Protein AF-A0AAE2YI81-F1 (afdb_monomer)

Mean predicted aligned error: 3.94 Å

pLDDT: mean 90.76, std 8.04, range [47.84, 98.06]

Foldseek 3Di:
DWCFDDVNLVVLLVVLLCCCPPVVDAAEGEQFFQAQQALDPRRLLRNLLSLLSCLLSPHPYYDHDHCHQVLSVVSNVQSSVLSNPDHSVLSVVSSVVSCVVHVVVRDHDHHDVVSRPVQADPVVSHGDPVSVVSSVVSVVVVVVSPRDGDDD

Structure (mmCIF, N/CA/C/O backbone):
data_AF-A0AAE2YI81-F1
#
_entry.id   AF-A0AAE2YI81-F1
#
loop_
_atom_site.group_PDB
_atom_site.id
_atom_site.type_symbol
_atom_site.label_atom_id
_atom_site.label_alt_id
_atom_site.label_comp_id
_atom_site.label_asym_id
_atom_site.label_entity_id
_atom_site.label_seq_id
_atom_site.pdbx_PDB_ins_code
_atom_site.Cartn_x
_atom_site.Cartn_y
_atom_site.Cartn_z
_atom_site.occupancy
_atom_site.B_iso_or_equiv
_atom_site.auth_seq_id
_atom_site.auth_comp_id
_atom_site.auth_asym_id
_atom_site.auth_atom_id
_atom_site.pdbx_PDB_model_num
ATOM 1 N N . GLY A 1 1 ? 13.774 11.108 5.400 1.00 66.81 1 GLY A N 1
ATOM 2 C CA . GLY A 1 1 ? 13.322 10.861 4.017 1.00 66.81 1 GLY A CA 1
ATOM 3 C C . GLY A 1 1 ? 12.065 10.020 4.054 1.00 66.81 1 GLY A C 1
ATOM 4 O O . GLY A 1 1 ? 11.760 9.487 5.115 1.00 66.81 1 GLY A O 1
ATOM 5 N N . ARG A 1 2 ? 11.335 9.928 2.940 1.00 78.00 2 ARG A N 1
ATOM 6 C CA . ARG A 1 2 ? 10.251 8.947 2.788 1.00 78.00 2 ARG A CA 1
ATOM 7 C C . ARG A 1 2 ? 10.851 7.613 2.335 1.00 78.00 2 ARG A C 1
ATOM 9 O O . ARG A 1 2 ? 11.873 7.613 1.656 1.00 78.00 2 ARG A O 1
ATOM 16 N N . TYR A 1 3 ? 10.231 6.508 2.735 1.00 84.25 3 TYR A N 1
ATOM 17 C CA . TYR A 1 3 ? 10.552 5.159 2.243 1.00 84.25 3 TYR A CA 1
ATOM 18 C C . TYR A 1 3 ? 9.591 4.719 1.128 1.00 84.25 3 TYR A C 1
ATOM 20 O O . TYR A 1 3 ? 9.561 3.555 0.743 1.00 84.25 3 TYR A O 1
ATOM 28 N N . GLU A 1 4 ? 8.797 5.663 0.630 1.00 87.38 4 GLU A N 1
ATOM 29 C CA . GLU A 1 4 ? 7.806 5.511 -0.423 1.00 87.38 4 GLU A CA 1
ATOM 30 C C . GLU A 1 4 ? 7.784 6.794 -1.269 1.00 87.38 4 GLU A C 1
ATOM 32 O O . GLU A 1 4 ? 8.278 7.844 -0.834 1.00 87.38 4 GLU A O 1
ATOM 37 N N . GLY A 1 5 ? 7.263 6.692 -2.489 1.00 90.38 5 GLY A N 1
ATOM 38 C CA . GLY A 1 5 ? 7.261 7.770 -3.473 1.00 90.38 5 GLY A CA 1
ATOM 39 C C . GLY A 1 5 ? 7.817 7.311 -4.817 1.00 90.38 5 GLY A C 1
ATOM 40 O O . GLY A 1 5 ? 8.416 6.244 -4.931 1.00 90.38 5 GLY A O 1
ATOM 41 N N . ARG A 1 6 ? 7.603 8.116 -5.862 1.00 93.81 6 ARG A N 1
ATOM 42 C CA . ARG A 1 6 ? 7.907 7.740 -7.257 1.00 93.81 6 ARG A CA 1
ATOM 43 C C . ARG A 1 6 ? 9.346 7.281 -7.478 1.00 93.81 6 ARG A C 1
ATOM 45 O O . ARG A 1 6 ? 9.573 6.310 -8.194 1.00 93.81 6 ARG A O 1
ATOM 52 N N . ASP A 1 7 ? 10.296 7.994 -6.888 1.00 93.00 7 ASP A N 1
ATOM 53 C CA . ASP A 1 7 ? 11.726 7.699 -6.945 1.00 93.00 7 ASP A CA 1
ATOM 54 C C . ASP A 1 7 ? 12.059 6.383 -6.233 1.00 93.00 7 ASP A C 1
ATOM 56 O O . ASP A 1 7 ? 12.750 5.532 -6.796 1.00 93.00 7 ASP A O 1
ATOM 60 N N . VAL A 1 8 ? 11.499 6.181 -5.039 1.00 92.75 8 VAL A N 1
ATOM 61 C CA . VAL A 1 8 ? 11.683 4.957 -4.253 1.00 92.75 8 VAL A CA 1
ATOM 62 C C . VAL A 1 8 ? 11.056 3.750 -4.948 1.00 92.75 8 VAL A C 1
ATOM 64 O O . VAL A 1 8 ? 11.684 2.698 -5.036 1.00 92.75 8 VAL A O 1
ATOM 67 N N . PHE A 1 9 ? 9.849 3.896 -5.494 1.00 94.94 9 PHE A N 1
ATOM 68 C CA . PHE A 1 9 ? 9.146 2.837 -6.218 1.00 94.94 9 PHE A CA 1
ATOM 69 C C . PHE A 1 9 ? 9.931 2.379 -7.445 1.00 94.94 9 PHE A C 1
ATOM 71 O O . PHE A 1 9 ? 10.126 1.177 -7.636 1.00 94.94 9 PHE A O 1
ATOM 78 N N . TRP A 1 10 ? 10.455 3.318 -8.235 1.00 94.75 10 TRP A N 1
ATOM 79 C CA . TRP A 1 10 ? 11.304 2.993 -9.381 1.00 94.75 10 TRP A CA 1
ATOM 80 C C . TRP A 1 10 ? 12.597 2.287 -8.970 1.00 94.75 10 TRP A C 1
ATOM 82 O O . TRP A 1 10 ? 12.938 1.252 -9.548 1.00 94.75 10 TRP A O 1
ATOM 92 N N . ALA A 1 11 ? 13.301 2.823 -7.969 1.00 94.25 11 ALA A N 1
ATOM 93 C CA . ALA A 1 11 ? 14.551 2.245 -7.487 1.00 94.25 11 ALA A CA 1
ATOM 94 C C . ALA A 1 11 ? 14.344 0.823 -6.942 1.00 94.25 11 ALA A C 1
ATOM 96 O O . ALA A 1 11 ? 15.064 -0.093 -7.340 1.00 94.25 11 ALA A O 1
ATOM 97 N N . ASN A 1 12 ? 13.321 0.624 -6.108 1.00 93.44 12 ASN A N 1
ATOM 98 C CA . ASN A 1 12 ? 12.987 -0.677 -5.535 1.00 93.44 12 ASN A CA 1
ATOM 99 C C . ASN A 1 12 ? 12.603 -1.693 -6.616 1.00 93.44 12 ASN A C 1
ATOM 101 O O . ASN A 1 12 ? 13.075 -2.827 -6.577 1.00 93.44 12 ASN A O 1
ATOM 105 N N . SER A 1 13 ? 11.795 -1.295 -7.605 1.00 95.12 13 SER A N 1
ATOM 106 C CA . SER A 1 13 ? 11.388 -2.187 -8.702 1.00 95.12 13 SER A CA 1
ATOM 107 C C . SER A 1 13 ? 12.595 -2.634 -9.533 1.00 95.12 13 SER A C 1
ATOM 109 O O . SER A 1 13 ? 12.750 -3.816 -9.841 1.00 95.12 13 SER A O 1
ATOM 111 N N . ALA A 1 14 ? 13.498 -1.700 -9.859 1.00 94.88 14 ALA A N 1
ATOM 112 C CA . ALA A 1 14 ? 14.722 -2.010 -10.592 1.00 94.88 14 ALA A CA 1
ATOM 113 C C . ALA A 1 14 ? 15.650 -2.942 -9.795 1.00 94.88 14 ALA A C 1
ATOM 115 O O . ALA A 1 14 ? 16.220 -3.875 -10.364 1.00 94.88 14 ALA A O 1
ATOM 116 N N . GLN A 1 15 ? 15.780 -2.714 -8.484 1.00 93.31 15 GLN A N 1
ATOM 117 C CA . GLN A 1 15 ? 16.569 -3.562 -7.592 1.00 93.31 15 GLN A CA 1
ATOM 118 C C . GLN A 1 15 ? 15.997 -4.976 -7.483 1.00 93.31 15 GLN A C 1
ATOM 120 O O . GLN A 1 15 ? 16.756 -5.927 -7.648 1.00 93.31 15 GLN A O 1
ATOM 125 N N . ALA A 1 16 ? 14.685 -5.120 -7.277 1.00 93.94 16 ALA A N 1
ATOM 126 C CA . ALA A 1 16 ? 14.024 -6.421 -7.168 1.00 93.94 16 ALA A CA 1
ATOM 127 C C . ALA A 1 16 ? 14.233 -7.266 -8.434 1.00 93.94 16 ALA A C 1
ATOM 129 O O . ALA A 1 16 ? 14.743 -8.382 -8.359 1.00 93.94 16 ALA A O 1
ATOM 130 N N . LEU A 1 17 ? 13.974 -6.690 -9.613 1.00 92.94 17 LEU A N 1
ATOM 131 C CA . LEU A 1 17 ? 14.173 -7.378 -10.893 1.00 92.94 17 LEU A CA 1
ATOM 132 C C . LEU A 1 17 ? 15.646 -7.735 -11.148 1.00 92.94 17 LEU A C 1
ATOM 134 O O . LEU A 1 17 ? 15.952 -8.775 -11.735 1.00 92.94 17 LEU A O 1
ATOM 138 N N . ALA A 1 18 ? 16.583 -6.876 -10.738 1.00 93.69 18 ALA A N 1
ATOM 139 C CA . ALA A 1 18 ? 18.007 -7.166 -10.861 1.00 93.69 18 ALA A CA 1
ATOM 140 C C . ALA A 1 18 ? 18.446 -8.282 -9.900 1.00 93.69 18 ALA A C 1
ATOM 142 O O . ALA A 1 18 ? 19.221 -9.153 -10.305 1.00 93.69 18 ALA A O 1
ATOM 143 N N . ALA A 1 19 ? 17.955 -8.269 -8.659 1.00 92.69 19 ALA A N 1
ATOM 144 C CA . ALA A 1 19 ? 18.236 -9.288 -7.655 1.00 92.69 19 ALA A CA 1
ATOM 145 C C . ALA A 1 19 ? 17.715 -10.655 -8.108 1.00 92.69 19 ALA A C 1
ATOM 147 O O . ALA A 1 19 ? 18.490 -11.615 -8.129 1.00 92.69 19 ALA A O 1
ATOM 148 N N . GLU A 1 20 ? 16.467 -10.715 -8.577 1.00 91.38 20 GLU A N 1
ATOM 149 C CA . GLU A 1 20 ? 15.840 -11.923 -9.120 1.00 91.38 20 GLU A CA 1
ATOM 150 C C . GLU A 1 20 ? 16.678 -12.517 -10.268 1.00 91.38 20 GLU A C 1
ATOM 152 O O . GLU A 1 20 ? 17.053 -13.691 -10.245 1.00 91.38 20 GLU A O 1
ATOM 157 N N . ARG A 1 21 ? 17.046 -11.691 -11.259 1.00 91.62 21 ARG A N 1
ATOM 158 C CA . ARG A 1 21 ? 17.716 -12.158 -12.486 1.00 91.62 21 ARG A CA 1
ATOM 159 C C . ARG A 1 21 ? 19.177 -12.545 -12.289 1.00 91.62 21 ARG A C 1
ATOM 161 O O . ARG A 1 21 ? 19.648 -13.469 -12.952 1.00 91.62 21 ARG A O 1
ATOM 168 N N . ASN A 1 22 ? 19.901 -11.830 -11.427 1.00 95.50 22 ASN A N 1
ATOM 169 C CA . ASN A 1 22 ? 21.364 -11.923 -11.372 1.00 95.50 22 ASN A CA 1
ATOM 170 C C . ASN A 1 22 ? 21.893 -12.611 -10.113 1.00 95.50 22 ASN A C 1
ATOM 172 O O . ASN A 1 22 ? 22.940 -13.249 -10.175 1.00 95.50 22 ASN A O 1
ATOM 176 N N . ILE A 1 23 ? 21.201 -12.473 -8.980 1.00 93.06 23 ILE A N 1
ATOM 177 C CA . ILE A 1 23 ? 21.698 -12.937 -7.676 1.00 93.06 23 ILE A CA 1
ATOM 178 C C . ILE A 1 23 ? 20.836 -14.088 -7.136 1.00 93.06 23 ILE A C 1
ATOM 180 O O . ILE A 1 23 ? 21.358 -14.949 -6.430 1.00 93.06 23 ILE A O 1
ATOM 184 N N . ARG A 1 24 ? 19.555 -14.165 -7.535 1.00 90.44 24 ARG A N 1
ATOM 185 C CA . ARG A 1 24 ? 18.592 -15.222 -7.164 1.00 90.44 24 ARG A CA 1
ATOM 186 C C . ARG A 1 24 ? 18.417 -15.366 -5.651 1.00 90.44 24 ARG A C 1
ATOM 188 O O . ARG A 1 24 ? 18.352 -16.474 -5.121 1.00 90.44 24 ARG A O 1
ATOM 195 N N . VAL A 1 25 ? 18.370 -14.232 -4.963 1.00 89.81 25 VAL A N 1
ATOM 196 C CA . VAL A 1 25 ? 18.080 -14.148 -3.530 1.00 89.81 25 VAL A CA 1
ATOM 197 C C . VAL A 1 25 ? 16.747 -13.439 -3.328 1.00 89.81 25 VAL A C 1
ATOM 199 O O . VAL A 1 25 ? 16.464 -12.517 -4.096 1.00 89.81 25 VAL A O 1
ATOM 202 N N . PRO A 1 26 ? 15.966 -13.815 -2.300 1.00 90.06 26 PRO A N 1
ATOM 203 C CA . PRO A 1 26 ? 14.749 -13.094 -1.966 1.00 90.06 26 PRO A CA 1
ATOM 204 C C . PRO A 1 26 ? 15.035 -11.616 -1.699 1.00 90.06 26 PRO A C 1
ATOM 206 O O . PRO A 1 26 ? 15.934 -11.279 -0.919 1.00 90.06 26 PRO A O 1
ATOM 209 N N . TRP A 1 27 ? 14.257 -10.740 -2.323 1.00 92.12 27 TRP A N 1
ATOM 210 C CA . TRP A 1 27 ? 14.284 -9.305 -2.121 1.00 92.12 27 TRP A CA 1
ATOM 211 C C . TRP A 1 27 ? 13.107 -8.871 -1.250 1.00 92.12 27 TRP A C 1
ATOM 213 O O . TRP A 1 27 ? 11.939 -8.940 -1.631 1.00 92.12 27 TRP A O 1
ATOM 223 N N . ILE A 1 28 ? 13.430 -8.393 -0.052 1.00 92.56 28 ILE A N 1
ATOM 224 C CA . ILE A 1 28 ? 12.452 -7.866 0.899 1.00 92.56 28 ILE A CA 1
ATOM 225 C C . ILE A 1 28 ? 12.553 -6.347 0.894 1.00 92.56 28 ILE A C 1
ATOM 227 O O . ILE A 1 28 ? 13.646 -5.796 1.025 1.00 92.56 28 ILE A O 1
ATOM 231 N N . SER A 1 29 ? 11.411 -5.671 0.787 1.00 90.81 29 SER A N 1
ATOM 232 C CA . SER A 1 29 ? 11.352 -4.208 0.762 1.00 90.81 29 SER A CA 1
ATOM 233 C C . SER A 1 29 ? 10.473 -3.633 1.871 1.00 90.81 29 SER A C 1
ATOM 235 O O . SER A 1 29 ? 9.809 -4.344 2.629 1.00 90.81 29 SER A O 1
ATOM 237 N N . TYR A 1 30 ? 10.483 -2.310 1.977 1.00 90.50 30 TYR A N 1
ATOM 238 C CA . TYR A 1 30 ? 9.590 -1.554 2.840 1.00 90.50 30 TYR A CA 1
ATOM 239 C C . TYR A 1 30 ? 8.139 -1.684 2.363 1.00 90.50 30 TYR A C 1
ATOM 241 O O . TYR A 1 30 ? 7.870 -1.595 1.168 1.00 90.50 30 TYR A O 1
ATOM 249 N N . GLY A 1 31 ? 7.208 -1.888 3.297 1.00 89.75 31 GLY A N 1
ATOM 250 C CA . GLY A 1 31 ? 5.773 -2.021 3.024 1.00 89.75 31 GLY A CA 1
ATOM 251 C C . GLY A 1 31 ? 4.862 -1.126 3.858 1.00 89.75 31 GLY A C 1
ATOM 252 O O . GLY A 1 31 ? 3.647 -1.301 3.818 1.00 89.75 31 GLY A O 1
ATOM 253 N N . GLY A 1 32 ? 5.438 -0.233 4.664 1.00 87.19 32 GLY A N 1
ATOM 254 C CA . GLY A 1 32 ? 4.679 0.684 5.512 1.00 87.19 32 GLY A CA 1
ATOM 255 C C . GLY A 1 32 ? 4.113 1.886 4.751 1.00 87.19 32 GLY A C 1
ATOM 256 O O . GLY A 1 32 ? 4.389 2.089 3.571 1.00 87.19 32 GLY A O 1
ATOM 257 N N . GLY A 1 33 ? 3.304 2.680 5.451 1.00 87.31 33 GLY A N 1
ATOM 258 C CA . GLY A 1 33 ? 2.793 3.959 4.959 1.00 87.31 33 GLY A CA 1
ATOM 259 C C . GLY A 1 33 ? 3.720 5.124 5.300 1.00 87.31 33 GLY A C 1
ATOM 260 O O . GLY A 1 33 ? 4.903 4.956 5.586 1.00 87.31 33 GLY A O 1
ATOM 261 N N . VAL A 1 34 ? 3.179 6.339 5.319 1.00 88.56 34 VAL A N 1
ATOM 262 C CA . VAL A 1 34 ? 3.961 7.520 5.705 1.00 88.56 34 VAL A CA 1
ATOM 263 C C . VAL A 1 34 ? 4.150 7.554 7.223 1.00 88.56 34 VAL A C 1
ATOM 265 O O . VAL A 1 34 ? 3.180 7.580 7.984 1.00 88.56 34 VAL A O 1
ATOM 268 N N . THR A 1 35 ? 5.405 7.585 7.678 1.00 85.06 35 THR A N 1
ATOM 269 C CA . THR A 1 35 ? 5.741 7.672 9.107 1.00 85.06 35 THR A CA 1
ATOM 270 C C . THR A 1 35 ? 5.050 8.864 9.774 1.00 85.06 35 THR A C 1
ATOM 272 O O . THR A 1 35 ? 5.206 10.003 9.331 1.00 85.06 35 THR A O 1
ATOM 275 N N . GLY A 1 36 ? 4.331 8.601 10.870 1.00 85.75 36 GLY A N 1
ATOM 276 C CA . GLY A 1 36 ? 3.624 9.618 11.654 1.00 85.75 36 GLY A CA 1
ATOM 277 C C . GLY A 1 36 ? 2.197 9.908 11.181 1.00 85.75 36 GLY A C 1
ATOM 278 O O . GLY A 1 36 ? 1.532 10.758 11.768 1.00 85.75 36 GLY A O 1
ATOM 279 N N . GLN A 1 37 ? 1.717 9.217 10.142 1.00 88.56 37 GLN A N 1
ATOM 280 C CA . GLN A 1 37 ? 0.359 9.369 9.608 1.00 88.56 37 GLN A CA 1
ATOM 281 C C . GLN A 1 37 ? -0.460 8.071 9.694 1.00 88.56 37 GLN A C 1
ATOM 283 O O . GLN A 1 37 ? -1.433 7.916 8.957 1.00 88.56 37 GLN A O 1
ATOM 288 N N . GLN A 1 38 ? -0.093 7.141 10.578 1.00 88.94 38 GLN A N 1
ATOM 289 C CA . GLN A 1 38 ? -0.861 5.919 10.830 1.00 88.94 38 GLN A CA 1
ATOM 290 C C . GLN A 1 38 ? -2.3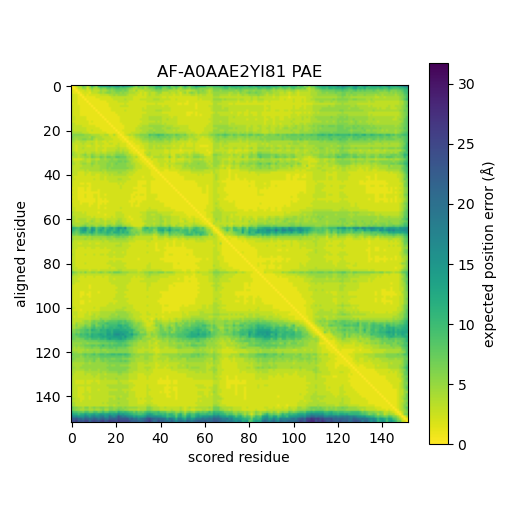03 6.244 11.254 1.00 88.94 38 GLN A C 1
ATOM 292 O O . GLN A 1 38 ? -2.586 7.301 11.817 1.00 88.94 38 GLN A O 1
ATOM 297 N N . ALA A 1 39 ? -3.217 5.317 10.985 1.00 89.62 39 ALA A N 1
ATOM 298 C CA . ALA A 1 39 ? -4.656 5.443 11.183 1.00 89.62 39 ALA A CA 1
ATOM 299 C C . ALA A 1 39 ? -5.317 6.602 10.415 1.00 89.62 39 ALA A C 1
ATOM 301 O O . ALA A 1 39 ? -6.390 7.083 10.788 1.00 89.62 39 ALA A O 1
ATOM 302 N N . THR A 1 40 ? -4.701 7.026 9.308 1.00 91.69 40 THR A N 1
ATOM 303 C CA . THR A 1 40 ? -5.257 8.022 8.385 1.00 91.69 40 THR A CA 1
ATOM 304 C C . THR A 1 40 ? -5.433 7.449 6.986 1.00 91.69 40 THR A C 1
ATOM 306 O O . THR A 1 40 ? -4.802 6.466 6.604 1.00 91.69 40 THR A O 1
ATOM 309 N N . GLU A 1 41 ? -6.252 8.119 6.182 1.00 94.44 41 GLU A N 1
ATOM 310 C CA . GLU A 1 41 ? -6.454 7.787 4.771 1.00 94.44 41 GLU A CA 1
ATOM 311 C C . GLU A 1 41 ? -5.144 7.838 3.959 1.00 94.44 41 GLU A C 1
ATOM 313 O O . GLU A 1 41 ? -4.905 6.989 3.103 1.00 94.44 41 GLU A O 1
ATOM 318 N N . VAL A 1 42 ? -4.236 8.766 4.295 1.00 93.88 42 VAL A N 1
ATOM 319 C CA . VAL A 1 42 ? -2.901 8.850 3.679 1.00 93.88 42 VAL A CA 1
ATOM 320 C C . VAL A 1 42 ? -2.107 7.564 3.910 1.00 93.88 42 VAL A C 1
ATOM 322 O O . VAL A 1 42 ? -1.461 7.091 2.978 1.00 93.88 42 VAL A O 1
ATOM 325 N N . SER A 1 43 ? -2.181 6.964 5.107 1.00 92.75 43 SER A N 1
ATOM 326 C CA . SER A 1 43 ? -1.505 5.685 5.376 1.00 92.75 43 SER A CA 1
ATOM 327 C C . SER A 1 43 ? -2.051 4.571 4.487 1.00 92.75 43 SER A C 1
A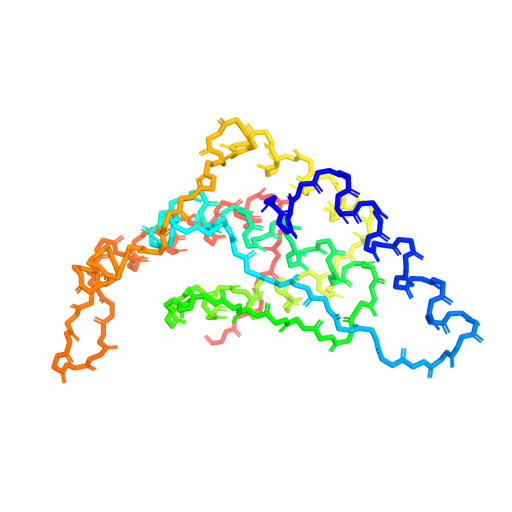TOM 329 O O . SER A 1 43 ? -1.279 3.822 3.897 1.00 92.75 43 SER A O 1
ATOM 331 N N . PHE A 1 44 ? -3.374 4.493 4.318 1.00 95.44 44 PHE A N 1
ATOM 332 C CA . PHE A 1 44 ? -4.005 3.451 3.505 1.00 95.44 44 PHE A CA 1
ATOM 333 C C . PHE A 1 44 ? -3.590 3.536 2.040 1.00 95.44 44 PHE A C 1
ATOM 335 O O . PHE A 1 44 ? -3.192 2.517 1.470 1.00 95.44 44 PHE A O 1
ATOM 342 N N . TYR A 1 45 ? -3.618 4.736 1.452 1.00 97.00 45 TYR A N 1
ATOM 343 C CA . TYR A 1 45 ? -3.158 4.931 0.079 1.00 97.00 45 TYR A CA 1
ATOM 344 C C . TYR A 1 45 ? -1.658 4.663 -0.075 1.00 97.00 45 TYR A C 1
ATOM 346 O O . TYR A 1 45 ? -1.265 3.977 -1.016 1.00 97.00 45 TYR A O 1
ATOM 354 N N . ALA A 1 46 ? -0.827 5.144 0.855 1.00 95.19 46 ALA A N 1
ATOM 355 C CA . ALA A 1 46 ? 0.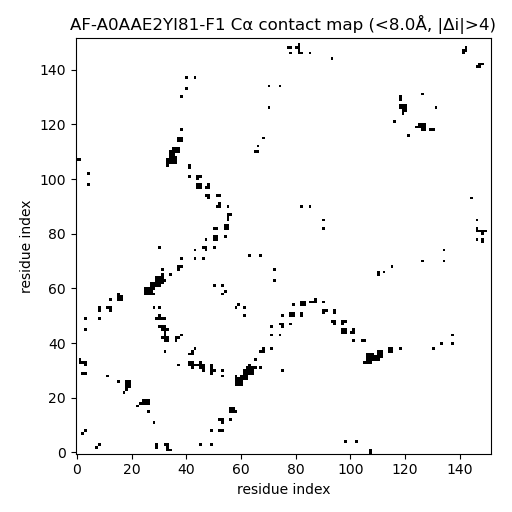621 4.945 0.801 1.00 95.19 46 ALA A CA 1
ATOM 356 C C . ALA A 1 46 ? 1.010 3.464 0.942 1.00 95.19 46 ALA A C 1
ATOM 358 O O . ALA A 1 46 ? 1.837 2.966 0.174 1.00 95.19 46 ALA A O 1
ATOM 359 N N . ILE A 1 47 ? 0.375 2.736 1.872 1.00 95.75 4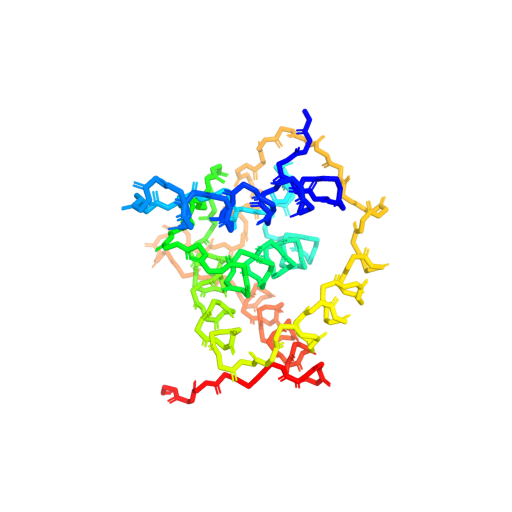7 ILE A N 1
ATOM 360 C CA . ILE A 1 47 ? 0.550 1.285 2.016 1.00 95.75 47 ILE A CA 1
ATOM 361 C C . ILE A 1 47 ? 0.102 0.592 0.734 1.00 95.75 47 ILE A C 1
ATOM 363 O O . ILE A 1 47 ? 0.846 -0.226 0.207 1.00 95.75 47 ILE A O 1
ATOM 367 N N . ALA A 1 48 ? -1.069 0.935 0.190 1.00 96.75 48 ALA A N 1
ATOM 368 C CA . ALA A 1 48 ? -1.559 0.300 -1.028 1.00 96.75 48 ALA A CA 1
ATOM 369 C C . ALA A 1 48 ? -0.620 0.519 -2.218 1.00 96.75 48 ALA A C 1
ATOM 371 O O . ALA A 1 48 ? -0.259 -0.443 -2.890 1.00 96.75 48 ALA A O 1
ATOM 372 N N . ALA A 1 49 ? -0.167 1.754 -2.443 1.00 97.06 49 ALA A N 1
ATOM 373 C CA . ALA A 1 49 ? 0.762 2.076 -3.520 1.00 97.06 49 ALA A CA 1
ATOM 374 C C . ALA A 1 49 ? 2.084 1.307 -3.371 1.00 97.06 49 ALA A C 1
ATOM 376 O O . ALA A 1 49 ? 2.572 0.713 -4.335 1.00 97.06 49 ALA A O 1
ATOM 377 N N . THR A 1 50 ? 2.624 1.250 -2.151 1.00 95.94 50 THR A N 1
ATOM 378 C CA . THR A 1 50 ? 3.863 0.524 -1.841 1.00 95.94 50 THR A CA 1
ATOM 379 C C . THR A 1 50 ? 3.696 -0.985 -2.035 1.00 95.94 50 THR A C 1
ATOM 381 O O . THR A 1 50 ? 4.512 -1.625 -2.695 1.00 95.94 50 THR A O 1
ATOM 384 N N . VAL A 1 51 ? 2.615 -1.562 -1.508 1.00 96.38 51 VAL A N 1
ATOM 385 C CA . VAL A 1 51 ? 2.312 -2.997 -1.597 1.00 96.38 51 VAL A CA 1
ATOM 386 C C . VAL A 1 51 ? 2.057 -3.440 -3.022 1.00 96.38 51 VAL A C 1
ATOM 388 O O . VAL A 1 51 ? 2.634 -4.443 -3.444 1.00 96.38 51 VAL A O 1
ATOM 391 N N . ILE A 1 52 ? 1.243 -2.705 -3.779 1.00 97.06 52 ILE A N 1
ATOM 392 C CA . ILE A 1 52 ? 0.981 -3.032 -5.182 1.00 97.06 52 ILE A CA 1
ATOM 393 C C . ILE A 1 52 ? 2.299 -2.991 -5.955 1.00 97.06 52 ILE A C 1
ATOM 395 O O . ILE A 1 52 ? 2.626 -3.970 -6.619 1.00 97.06 52 ILE A O 1
ATOM 399 N N . THR A 1 53 ? 3.091 -1.923 -5.797 1.00 97.25 53 THR A N 1
ATOM 400 C CA . THR A 1 53 ? 4.400 -1.776 -6.457 1.00 97.25 53 THR A CA 1
ATOM 401 C C . THR A 1 53 ? 5.327 -2.950 -6.155 1.00 97.25 53 THR A C 1
ATOM 403 O O . THR A 1 53 ? 5.878 -3.553 -7.076 1.00 97.25 53 THR A O 1
ATOM 406 N N . ASN A 1 54 ? 5.493 -3.299 -4.879 1.00 96.44 54 ASN A N 1
ATOM 407 C CA . ASN A 1 54 ? 6.381 -4.385 -4.474 1.00 96.44 54 ASN A CA 1
ATOM 408 C C . ASN A 1 54 ? 5.903 -5.737 -5.021 1.00 96.44 54 ASN A C 1
ATOM 410 O O . ASN A 1 54 ? 6.708 -6.515 -5.534 1.00 96.44 54 ASN A O 1
ATOM 414 N N . THR A 1 55 ? 4.592 -5.985 -4.965 1.00 95.94 55 THR A N 1
ATOM 415 C CA . THR A 1 55 ? 3.984 -7.240 -5.422 1.00 95.94 55 THR A CA 1
ATOM 416 C C . THR A 1 55 ? 4.166 -7.426 -6.926 1.00 95.94 55 THR A C 1
ATOM 418 O O . THR A 1 55 ? 4.682 -8.453 -7.361 1.00 95.94 55 THR A O 1
ATOM 421 N N . ILE A 1 56 ? 3.818 -6.418 -7.736 1.00 96.19 56 ILE A N 1
ATOM 422 C CA . ILE A 1 56 ? 3.951 -6.509 -9.201 1.00 96.19 56 ILE A CA 1
ATOM 423 C C . ILE A 1 56 ? 5.413 -6.487 -9.673 1.00 96.19 56 ILE A C 1
ATOM 425 O O . ILE A 1 56 ? 5.687 -6.816 -10.824 1.00 96.19 56 ILE A O 1
ATOM 429 N N . SER A 1 57 ? 6.346 -6.109 -8.793 1.00 95.69 57 SER A N 1
ATOM 430 C CA . SER A 1 57 ? 7.792 -6.147 -9.045 1.00 95.69 57 SER A CA 1
ATOM 431 C C . SER A 1 57 ? 8.451 -7.467 -8.633 1.00 95.69 57 SER A C 1
ATOM 433 O O . SER A 1 57 ? 9.662 -7.601 -8.790 1.00 95.69 57 SER A O 1
ATOM 435 N N . GLY A 1 58 ? 7.680 -8.427 -8.109 1.00 93.94 58 GLY A N 1
ATOM 436 C CA . GLY A 1 58 ? 8.169 -9.764 -7.767 1.00 93.94 58 GLY A CA 1
ATOM 437 C C . GLY A 1 58 ? 8.889 -9.868 -6.421 1.00 93.94 58 GLY A C 1
ATOM 438 O O . GLY A 1 58 ? 9.615 -10.830 -6.209 1.00 93.94 58 GLY A O 1
ATOM 439 N N . MET A 1 59 ? 8.712 -8.904 -5.513 1.00 94.50 59 MET A N 1
ATOM 440 C CA . MET A 1 59 ? 9.352 -8.957 -4.194 1.00 94.50 59 MET A CA 1
ATOM 441 C C . MET A 1 59 ? 8.733 -10.044 -3.311 1.00 94.50 59 MET A C 1
ATOM 443 O O . MET A 1 59 ? 7.512 -10.154 -3.202 1.00 94.50 59 MET A O 1
ATOM 447 N N . GLU A 1 60 ? 9.576 -10.808 -2.623 1.00 93.38 60 GLU A N 1
ATOM 448 C CA . GLU A 1 60 ? 9.173 -11.975 -1.834 1.00 93.38 60 GLU A CA 1
ATOM 449 C C . GLU A 1 60 ? 8.661 -11.620 -0.437 1.00 93.38 60 GLU A C 1
ATOM 451 O O . GLU A 1 60 ? 8.044 -12.448 0.235 1.00 93.38 60 GLU A O 1
ATOM 456 N N . GLY A 1 61 ? 8.924 -10.400 0.032 1.00 91.94 61 GLY A N 1
ATOM 457 C CA . GLY A 1 61 ? 8.499 -9.983 1.355 1.00 91.94 61 GLY A CA 1
ATOM 458 C C . GLY A 1 61 ? 8.441 -8.479 1.534 1.00 91.94 61 GLY A C 1
ATOM 459 O O . GLY A 1 61 ? 9.073 -7.695 0.824 1.00 91.94 61 GLY A O 1
ATOM 460 N N . MET A 1 62 ? 7.672 -8.085 2.542 1.00 91.81 62 MET A N 1
ATOM 461 C CA . MET A 1 62 ? 7.429 -6.693 2.866 1.00 91.81 62 MET A CA 1
ATOM 462 C C . MET A 1 62 ? 7.522 -6.472 4.363 1.00 91.81 62 MET A C 1
ATOM 464 O O . MET A 1 62 ? 6.863 -7.160 5.144 1.00 91.81 62 MET A O 1
ATOM 468 N N . TRP A 1 63 ? 8.298 -5.472 4.766 1.00 89.44 63 TRP A N 1
ATOM 469 C CA . TRP A 1 63 ? 8.368 -5.063 6.157 1.00 89.44 63 TRP A CA 1
ATOM 470 C C . TRP A 1 63 ? 7.478 -3.849 6.417 1.00 89.44 63 TRP A C 1
ATOM 472 O O . TRP A 1 63 ? 7.781 -2.725 6.010 1.00 89.44 63 TRP A O 1
ATOM 482 N N . LEU A 1 64 ? 6.373 -4.084 7.125 1.00 85.69 64 LEU A N 1
ATOM 483 C CA . LEU A 1 64 ? 5.522 -3.037 7.679 1.00 85.69 64 LEU A CA 1
ATOM 484 C C . LEU A 1 64 ? 6.108 -2.606 9.031 1.00 85.69 64 LEU A C 1
ATOM 486 O O . LEU A 1 64 ? 5.947 -3.290 10.038 1.00 85.69 64 LEU A O 1
ATOM 490 N N . THR A 1 65 ? 6.854 -1.501 9.042 1.00 69.94 65 THR A N 1
ATOM 491 C CA . THR A 1 65 ? 7.577 -0.996 10.225 1.00 69.94 65 THR A CA 1
ATOM 492 C C . THR A 1 65 ? 6.952 0.284 10.786 1.00 69.94 65 THR A C 1
ATOM 494 O O . THR A 1 65 ? 6.199 0.970 10.099 1.00 69.94 65 THR A O 1
ATOM 497 N N . GLY A 1 66 ? 7.280 0.619 12.038 1.00 64.88 66 GLY A N 1
ATOM 498 C CA . GLY A 1 66 ? 6.872 1.876 12.675 1.00 64.88 66 GLY A CA 1
ATOM 499 C C . GLY A 1 66 ? 5.530 1.824 13.405 1.00 64.88 66 GLY A C 1
ATOM 500 O O . GLY A 1 66 ? 4.778 2.790 13.343 1.00 64.88 66 GLY A O 1
ATOM 501 N N . GLY A 1 67 ? 5.214 0.714 14.080 1.00 71.31 67 GLY A N 1
ATOM 502 C CA . GLY A 1 67 ? 3.987 0.610 14.882 1.00 71.31 67 GLY A CA 1
ATOM 503 C C . GLY A 1 67 ? 2.720 0.558 14.030 1.00 71.31 67 GLY A C 1
ATOM 504 O O . GLY A 1 67 ? 1.731 1.203 14.357 1.00 71.31 67 GLY A O 1
ATOM 505 N N . VAL A 1 68 ? 2.756 -0.172 12.912 1.00 78.75 68 VAL A N 1
ATOM 506 C CA . VAL A 1 68 ? 1.602 -0.313 12.016 1.00 78.75 68 VAL A CA 1
ATOM 507 C C . VAL A 1 68 ? 0.429 -0.956 12.772 1.00 78.75 68 VAL A C 1
ATOM 509 O O . VAL A 1 68 ? 0.588 -2.061 13.299 1.00 78.75 68 VAL A O 1
ATOM 512 N N . PRO A 1 69 ? -0.749 -0.304 12.837 1.00 87.00 69 PRO A N 1
ATOM 513 C CA . PRO A 1 69 ? -1.918 -0.870 13.499 1.00 87.00 69 PRO A CA 1
ATOM 514 C C . PRO A 1 69 ? -2.351 -2.186 12.848 1.00 87.00 69 PRO A C 1
ATOM 516 O O . PRO A 1 69 ? -2.228 -2.357 11.637 1.00 87.00 69 PRO A O 1
ATOM 519 N N . GLY A 1 70 ? -2.938 -3.102 13.622 1.00 89.56 70 GLY A N 1
ATOM 520 C CA . GLY A 1 70 ? -3.316 -4.428 13.115 1.00 89.56 70 GLY A CA 1
ATOM 521 C C . GLY A 1 70 ? -4.224 -4.396 11.876 1.00 89.56 70 GLY A C 1
ATOM 522 O O . GLY A 1 70 ? -4.107 -5.259 11.008 1.00 89.56 70 GLY A O 1
ATOM 523 N N . ILE A 1 71 ? -5.089 -3.383 11.747 1.00 92.38 71 ILE A N 1
ATOM 524 C CA . ILE A 1 71 ? -5.947 -3.212 10.566 1.00 92.38 71 ILE A CA 1
ATOM 525 C C . ILE A 1 71 ? -5.166 -2.773 9.319 1.00 92.38 71 ILE A C 1
ATOM 527 O O . ILE A 1 71 ? -5.487 -3.226 8.226 1.00 92.38 71 ILE A O 1
ATOM 531 N N . GLU A 1 72 ? -4.113 -1.966 9.468 1.00 92.75 72 GLU A N 1
ATOM 532 C CA . GLU A 1 72 ? -3.204 -1.606 8.372 1.00 92.75 72 GLU A CA 1
ATOM 533 C C . GLU A 1 72 ? -2.295 -2.785 7.996 1.00 92.75 72 GLU A C 1
ATOM 535 O O . GLU A 1 72 ? -2.008 -3.000 6.820 1.00 92.75 72 GLU A O 1
ATOM 540 N N . GLY A 1 73 ? -1.910 -3.610 8.976 1.00 92.81 73 GLY A N 1
ATOM 541 C CA . GLY A 1 73 ? -1.238 -4.888 8.730 1.00 92.81 73 GLY A CA 1
ATOM 542 C C . GLY A 1 73 ? -2.099 -5.841 7.898 1.00 92.81 73 GLY A C 1
ATOM 543 O O . GLY A 1 73 ? -1.640 -6.384 6.893 1.00 92.81 73 GLY A O 1
ATOM 544 N N . ARG A 1 74 ? -3.378 -5.990 8.274 1.00 93.50 74 ARG A N 1
ATOM 545 C CA . ARG A 1 74 ? -4.369 -6.731 7.482 1.00 93.50 74 ARG A CA 1
ATOM 546 C C . ARG A 1 74 ? -4.506 -6.129 6.086 1.00 93.50 74 ARG A C 1
ATOM 548 O O . ARG A 1 74 ? -4.381 -6.856 5.111 1.00 93.50 74 ARG A O 1
ATOM 555 N N . TRP A 1 75 ? -4.716 -4.817 5.991 1.00 94.81 75 TRP A N 1
ATOM 556 C CA . TRP A 1 75 ? -4.819 -4.089 4.726 1.00 94.81 75 TRP A CA 1
ATOM 557 C C . TRP A 1 75 ? -3.656 -4.394 3.779 1.00 94.81 75 TRP A C 1
ATOM 559 O O . TRP A 1 75 ? -3.899 -4.792 2.643 1.00 94.81 75 TRP A O 1
ATOM 569 N N . GLY A 1 76 ? -2.412 -4.300 4.256 1.00 94.62 76 GLY A N 1
ATOM 570 C CA . GLY A 1 76 ? -1.233 -4.616 3.452 1.00 94.62 76 GLY A CA 1
ATOM 571 C C . GLY A 1 76 ? -1.236 -6.056 2.930 1.00 94.62 76 GLY A C 1
ATOM 572 O O . GLY A 1 76 ? -0.999 -6.277 1.746 1.00 94.62 76 GLY A O 1
ATOM 573 N N . GLY A 1 77 ? -1.575 -7.036 3.773 1.00 93.56 77 GLY A N 1
ATOM 574 C CA . GLY A 1 77 ? -1.670 -8.438 3.348 1.00 93.56 77 GLY A CA 1
ATOM 575 C C . GLY A 1 77 ? -2.762 -8.683 2.300 1.00 93.56 77 GLY A C 1
ATOM 576 O O . GLY A 1 77 ? -2.538 -9.384 1.313 1.00 93.56 77 GLY A O 1
ATOM 577 N N . GLU A 1 78 ? -3.935 -8.076 2.479 1.00 94.62 78 GLU A N 1
ATOM 578 C CA . GLU A 1 78 ? -5.052 -8.213 1.539 1.00 94.62 78 GLU A CA 1
ATOM 579 C C . GLU A 1 78 ? -4.768 -7.542 0.193 1.00 94.62 78 GLU A C 1
ATOM 581 O O . GLU A 1 78 ? -5.079 -8.110 -0.854 1.00 94.62 78 GLU A O 1
ATOM 586 N N . VAL A 1 79 ? -4.144 -6.359 0.210 1.00 96.00 79 VAL A N 1
ATOM 587 C CA . VAL A 1 79 ? -3.714 -5.666 -1.009 1.00 96.00 79 VAL A CA 1
ATOM 588 C C . VAL A 1 79 ? -2.639 -6.471 -1.735 1.00 96.00 79 VAL A C 1
ATOM 590 O O . VAL A 1 79 ? -2.734 -6.615 -2.950 1.00 96.00 79 VAL A O 1
ATOM 593 N N . ALA A 1 80 ? -1.667 -7.050 -1.021 1.00 95.38 80 ALA A N 1
ATOM 594 C CA . ALA A 1 80 ? -0.635 -7.894 -1.629 1.00 95.38 80 ALA A CA 1
ATOM 595 C C . ALA A 1 80 ? -1.262 -9.104 -2.328 1.00 95.38 80 ALA A C 1
ATOM 597 O O . ALA A 1 80 ? -0.968 -9.400 -3.485 1.00 95.38 80 ALA A O 1
ATOM 598 N N . LYS A 1 81 ? -2.198 -9.775 -1.649 1.00 93.75 81 LYS A N 1
ATOM 599 C CA . LYS A 1 81 ? -2.916 -10.925 -2.198 1.00 93.75 81 LYS A CA 1
ATOM 600 C C . LYS A 1 81 ? -3.720 -10.560 -3.451 1.00 93.75 81 LYS A C 1
ATOM 602 O O . LYS A 1 81 ? -3.657 -11.298 -4.430 1.00 93.75 81 LYS A O 1
ATOM 607 N N . ALA A 1 82 ? -4.436 -9.435 -3.440 1.00 94.88 82 ALA A N 1
ATOM 608 C CA . ALA A 1 82 ? -5.189 -8.959 -4.601 1.00 94.88 82 ALA A CA 1
ATOM 609 C C . ALA A 1 82 ? -4.264 -8.539 -5.762 1.00 94.88 82 ALA A C 1
ATOM 611 O O . ALA A 1 82 ? -4.525 -8.869 -6.918 1.00 94.88 82 ALA A O 1
ATOM 612 N N . ALA A 1 83 ? -3.148 -7.869 -5.462 1.00 96.31 83 ALA A N 1
ATOM 613 C CA . ALA A 1 83 ? -2.168 -7.430 -6.453 1.00 96.31 83 AL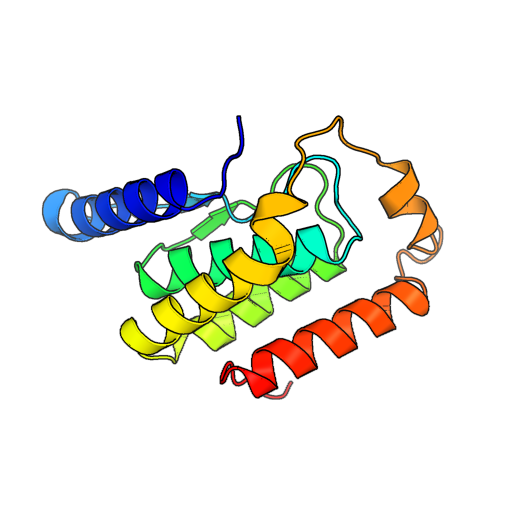A A CA 1
ATOM 614 C C . ALA A 1 83 ? -1.369 -8.589 -7.079 1.00 96.31 83 ALA A C 1
ATOM 616 O O . ALA A 1 83 ? -0.874 -8.457 -8.194 1.00 96.31 83 ALA A O 1
ATOM 617 N N . ALA A 1 84 ? -1.265 -9.744 -6.418 1.00 94.00 84 ALA A N 1
ATOM 618 C CA . ALA A 1 84 ? -0.564 -10.905 -6.970 1.00 94.00 84 ALA A CA 1
ATOM 619 C C . ALA A 1 84 ? -1.246 -11.488 -8.227 1.00 94.00 84 ALA A C 1
ATOM 621 O O . ALA A 1 84 ? -0.609 -12.211 -8.990 1.00 94.00 84 ALA A O 1
ATOM 622 N N . GLY A 1 85 ? -2.535 -11.195 -8.443 1.00 87.06 85 GLY A N 1
ATOM 623 C CA . GLY A 1 85 ? -3.327 -11.726 -9.557 1.00 87.06 85 GLY A CA 1
ATOM 624 C C . GLY A 1 85 ? -3.494 -10.792 -10.760 1.00 87.06 85 GLY A C 1
ATOM 625 O O . GLY A 1 85 ? -4.147 -11.184 -11.728 1.00 87.06 85 GLY A O 1
ATOM 626 N N . ILE A 1 86 ? -2.959 -9.567 -10.718 1.00 94.75 86 ILE A N 1
ATOM 627 C CA . ILE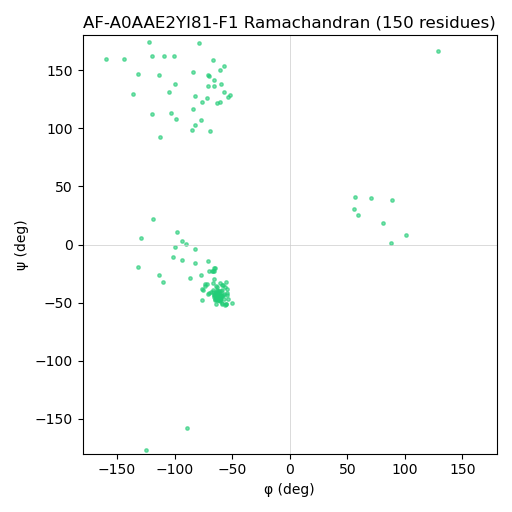 A 1 86 ? -3.183 -8.559 -11.769 1.00 94.75 86 ILE A CA 1
ATOM 628 C C . ILE A 1 86 ? -2.001 -8.459 -12.738 1.00 94.75 86 ILE A C 1
ATOM 630 O O . ILE A 1 86 ? -0.884 -8.887 -12.446 1.00 94.75 86 ILE A O 1
ATOM 634 N N . LYS A 1 87 ? -2.228 -7.860 -13.913 1.00 96.50 87 LYS A N 1
ATOM 635 C CA . LYS A 1 87 ? -1.130 -7.531 -14.829 1.00 96.50 87 LYS A CA 1
ATOM 636 C C . LYS A 1 87 ? -0.295 -6.396 -14.246 1.00 96.50 87 LYS A C 1
ATOM 638 O O . LYS A 1 87 ? -0.836 -5.444 -13.689 1.00 96.50 87 LYS A O 1
ATOM 643 N N . VAL A 1 88 ? 1.015 -6.441 -14.488 1.00 96.38 88 VAL A N 1
ATOM 644 C CA . VAL A 1 88 ? 1.946 -5.376 -14.077 1.00 96.38 88 VAL A CA 1
ATOM 645 C C . VAL A 1 88 ? 1.500 -4.007 -14.603 1.00 96.38 88 VAL A C 1
ATOM 647 O O . VAL A 1 88 ? 1.523 -3.036 -13.856 1.00 96.38 88 VAL A O 1
ATOM 650 N N . SER A 1 89 ? 1.040 -3.923 -15.858 1.00 97.19 89 SER A N 1
ATOM 651 C CA . SER A 1 89 ? 0.527 -2.675 -16.443 1.00 97.19 89 SER A CA 1
ATOM 652 C C . SER A 1 89 ? -0.639 -2.090 -15.653 1.00 97.19 89 SER A C 1
ATOM 654 O O . SER A 1 89 ? -0.669 -0.890 -15.405 1.00 97.19 89 SER A O 1
ATOM 656 N N . ASP A 1 90 ? -1.571 -2.942 -15.233 1.00 97.38 90 ASP A N 1
ATOM 657 C CA . ASP A 1 90 ? -2.785 -2.523 -14.539 1.00 97.38 90 ASP A CA 1
ATOM 658 C C . ASP A 1 90 ? -2.420 -2.050 -13.126 1.00 97.38 90 ASP A C 1
ATOM 660 O O . ASP A 1 90 ? -2.846 -0.981 -12.695 1.00 97.38 90 ASP A O 1
ATOM 664 N N . GLY A 1 91 ? -1.524 -2.777 -12.446 1.00 97.50 91 GLY A N 1
ATOM 665 C CA . GLY A 1 91 ? -0.974 -2.361 -11.155 1.00 97.50 91 GLY A CA 1
ATOM 666 C C . GLY A 1 91 ? -0.249 -1.015 -11.212 1.00 97.50 91 GLY A C 1
ATOM 667 O O . GLY A 1 91 ? -0.418 -0.193 -10.315 1.00 97.50 91 GLY A O 1
ATOM 668 N N . VAL A 1 92 ? 0.508 -0.744 -12.282 1.00 97.50 92 VAL A N 1
ATOM 669 C CA . VAL A 1 92 ? 1.175 0.554 -12.483 1.00 97.50 92 VAL A CA 1
ATOM 670 C C . VAL A 1 92 ? 0.165 1.697 -12.616 1.00 97.50 92 VAL A C 1
ATOM 672 O O . VAL A 1 92 ? 0.380 2.756 -12.024 1.00 97.50 92 VAL A O 1
ATOM 675 N N . GLU A 1 93 ? -0.930 1.511 -13.357 1.00 98.06 93 GLU A N 1
ATOM 676 C CA . GLU A 1 93 ? -1.965 2.548 -13.479 1.00 98.06 93 GLU A CA 1
ATOM 677 C C . GLU A 1 93 ? -2.685 2.796 -12.148 1.00 98.06 93 GLU A C 1
ATOM 679 O O . GLU A 1 93 ? -2.879 3.951 -11.766 1.00 98.06 93 GLU A O 1
ATOM 684 N N . ILE A 1 94 ? -2.966 1.741 -11.376 1.00 97.88 94 ILE A N 1
ATOM 685 C CA . ILE A 1 94 ? -3.539 1.875 -10.029 1.00 97.88 94 ILE A CA 1
ATOM 686 C C . ILE A 1 94 ? -2.588 2.645 -9.104 1.00 97.88 94 ILE A C 1
ATOM 688 O O . ILE A 1 94 ? -3.010 3.566 -8.408 1.00 97.88 94 ILE A O 1
ATOM 692 N N . VAL A 1 95 ? -1.287 2.333 -9.115 1.00 97.81 95 VAL A N 1
ATOM 693 C CA . VAL A 1 95 ? -0.290 3.052 -8.300 1.00 97.81 95 VAL A CA 1
ATOM 694 C C . VAL A 1 95 ? -0.211 4.531 -8.684 1.00 97.81 95 VAL A C 1
ATOM 696 O O . VAL A 1 95 ? -0.110 5.385 -7.803 1.00 97.81 95 VAL A O 1
ATOM 699 N N . LYS A 1 96 ? -0.281 4.863 -9.980 1.00 97.50 96 LYS A N 1
ATOM 700 C CA . LYS A 1 96 ? -0.307 6.263 -10.433 1.00 97.50 96 LYS A CA 1
ATOM 701 C C . LYS A 1 96 ? -1.537 6.999 -9.916 1.00 97.50 96 LYS A C 1
ATOM 703 O O . LYS A 1 96 ? -1.383 8.118 -9.431 1.00 97.50 96 LYS A O 1
ATOM 708 N N . GLU A 1 97 ? -2.711 6.377 -9.994 1.00 97.62 97 GLU A N 1
ATOM 709 C CA . GLU A 1 97 ? -3.957 6.939 -9.469 1.00 97.62 97 GLU A CA 1
ATOM 710 C C . GLU A 1 97 ? -3.852 7.171 -7.956 1.00 97.62 97 GLU A C 1
ATOM 712 O O . GLU A 1 97 ? -4.117 8.276 -7.481 1.00 97.62 97 GLU A O 1
ATOM 717 N N . LEU A 1 98 ? -3.357 6.184 -7.201 1.00 97.56 98 LEU A N 1
ATOM 718 C CA . LEU A 1 98 ? -3.130 6.310 -5.7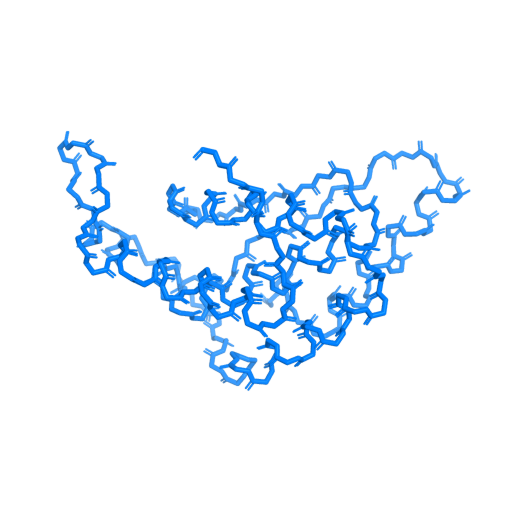60 1.00 97.56 98 LEU A CA 1
ATOM 719 C C . LEU A 1 98 ? -2.200 7.474 -5.425 1.00 97.56 98 LEU A C 1
ATOM 721 O O . LEU A 1 98 ? -2.539 8.289 -4.570 1.00 97.56 98 LEU A O 1
ATOM 725 N N . LEU A 1 99 ? -1.070 7.610 -6.125 1.00 96.81 99 LEU A N 1
ATOM 726 C CA . LEU A 1 99 ? -0.130 8.713 -5.906 1.00 96.81 99 LEU A CA 1
ATOM 727 C C . LEU A 1 99 ? -0.812 10.087 -6.008 1.00 96.81 99 LEU A C 1
ATOM 729 O O . LEU A 1 99 ? -0.530 10.958 -5.188 1.00 96.81 99 LEU A O 1
ATOM 733 N N . THR A 1 100 ? -1.765 10.285 -6.927 1.00 96.94 100 THR A N 1
ATOM 734 C CA . THR A 1 100 ? -2.487 11.571 -7.031 1.00 96.94 100 THR A CA 1
ATOM 735 C C . THR A 1 100 ? -3.352 11.904 -5.811 1.00 96.94 100 THR A C 1
ATOM 737 O O . THR A 1 100 ? -3.667 13.071 -5.586 1.00 96.94 100 THR A O 1
ATOM 740 N N . LYS A 1 101 ? -3.723 10.907 -4.998 1.00 96.56 101 LYS A N 1
ATOM 741 C CA . LYS A 1 101 ? -4.613 11.080 -3.839 1.00 96.56 101 LYS A CA 1
ATOM 742 C C . LYS A 1 101 ? -3.881 11.490 -2.567 1.00 96.56 101 LYS A C 1
ATOM 744 O O . LYS A 1 101 ? -4.496 12.136 -1.706 1.00 96.56 101 LYS A O 1
ATOM 749 N N . TYR A 1 102 ? -2.610 11.102 -2.431 1.00 95.50 102 TYR A N 1
ATOM 750 C CA . TYR A 1 102 ? -1.877 11.230 -1.169 1.00 95.50 102 TYR A CA 1
ATOM 751 C C . TYR A 1 102 ? -0.484 11.868 -1.271 1.00 95.50 102 TYR A C 1
ATOM 753 O O . TYR A 1 102 ? 0.014 12.326 -0.243 1.00 95.50 102 TYR A O 1
ATOM 761 N N . GLU A 1 103 ? 0.160 11.918 -2.443 1.00 93.56 103 GLU A N 1
ATOM 762 C CA . GLU A 1 103 ? 1.580 12.303 -2.561 1.00 93.56 103 GLU A CA 1
ATOM 763 C C . GLU A 1 103 ? 1.868 13.731 -2.053 1.00 93.56 103 GLU A C 1
ATOM 765 O O . GLU A 1 103 ? 2.926 13.975 -1.465 1.00 93.56 103 GLU A O 1
ATOM 770 N N . ASP A 1 104 ? 0.909 14.650 -2.213 1.00 93.81 104 ASP A N 1
ATOM 771 C CA . ASP A 1 104 ? 0.936 16.040 -1.732 1.00 93.81 104 ASP A CA 1
ATOM 772 C C . ASP A 1 104 ? 0.652 16.172 -0.220 1.00 93.81 104 ASP A C 1
ATOM 774 O O . ASP A 1 104 ? 1.108 17.111 0.443 1.00 93.81 104 ASP A O 1
ATOM 778 N N . LYS A 1 105 ? -0.086 15.211 0.341 1.00 93.31 105 LYS A N 1
ATOM 779 C CA . LYS A 1 105 ? -0.467 15.130 1.763 1.00 93.31 105 LYS A CA 1
ATOM 780 C C . LYS A 1 105 ? 0.506 14.291 2.594 1.00 93.31 105 LYS A C 1
ATOM 782 O O . LYS A 1 105 ? 0.441 14.338 3.825 1.00 93.31 105 LYS A O 1
ATOM 787 N N . ALA A 1 106 ? 1.389 13.538 1.941 1.00 90.94 106 ALA A N 1
ATOM 788 C CA . ALA A 1 106 ? 2.404 12.695 2.556 1.00 90.94 106 ALA A CA 1
ATOM 789 C C . ALA A 1 106 ? 3.492 13.546 3.222 1.00 90.94 106 ALA A C 1
ATOM 791 O O . ALA A 1 106 ? 4.438 14.015 2.581 1.00 90.94 106 ALA A O 1
ATOM 792 N N . LYS A 1 107 ? 3.359 13.732 4.535 1.00 88.00 107 LYS A N 1
ATOM 793 C CA . LYS A 1 107 ? 4.259 14.522 5.371 1.00 88.00 107 LYS A CA 1
ATOM 794 C C . LYS A 1 107 ? 4.853 13.626 6.444 1.00 88.00 107 LYS A C 1
ATOM 796 O O . LYS A 1 107 ? 4.160 13.197 7.360 1.00 88.00 107 LYS A O 1
ATOM 801 N N . VAL A 1 108 ? 6.158 13.385 6.338 1.00 86.12 108 VAL A N 1
ATOM 802 C CA . VAL A 1 108 ? 6.904 12.631 7.350 1.00 86.12 108 VAL A CA 1
ATOM 803 C C . VAL A 1 108 ? 6.857 13.390 8.670 1.00 86.12 108 VAL A C 1
ATOM 805 O O . VAL A 1 108 ? 7.298 14.538 8.745 1.00 86.12 108 VAL A O 1
ATOM 808 N N . GLY A 1 109 ? 6.337 12.733 9.701 1.00 83.25 109 GLY A N 1
ATOM 809 C CA . GLY A 1 109 ? 6.282 13.245 11.063 1.00 83.25 109 GLY A CA 1
ATOM 810 C C . GLY A 1 109 ? 6.937 12.297 12.062 1.00 83.25 109 GLY A C 1
ATOM 811 O O . GLY A 1 109 ? 7.482 11.251 11.705 1.00 83.25 109 GLY A O 1
ATOM 812 N N . LEU A 1 110 ? 6.866 12.670 13.340 1.00 81.38 110 LEU A N 1
ATOM 813 C CA . LEU A 1 110 ? 7.153 11.742 14.430 1.00 81.38 110 LEU A CA 1
ATOM 814 C C . LEU A 1 110 ? 6.019 10.707 14.525 1.00 81.38 110 LEU A C 1
ATOM 816 O O . LEU A 1 110 ? 4.864 11.068 14.285 1.00 81.38 110 LEU A O 1
ATOM 820 N N . PRO A 1 111 ? 6.313 9.445 14.886 1.00 74.38 111 PRO A N 1
ATOM 821 C CA . PRO A 1 111 ? 5.275 8.475 15.213 1.00 74.38 111 PRO A CA 1
ATOM 822 C C . PRO A 1 111 ? 4.317 9.050 16.260 1.00 74.38 111 PRO A C 1
ATOM 824 O O . PRO A 1 111 ? 4.756 9.556 17.292 1.00 74.38 111 PRO A O 1
ATOM 827 N N . ASN A 1 112 ? 3.017 8.990 15.985 1.00 77.44 112 ASN A N 1
ATOM 828 C CA . ASN A 1 112 ? 1.987 9.454 16.904 1.00 77.44 112 ASN A CA 1
ATOM 829 C C . ASN A 1 112 ? 1.178 8.249 17.387 1.00 77.44 112 ASN A C 1
ATOM 831 O O . ASN A 1 112 ? 0.219 7.820 16.751 1.00 77.44 112 ASN A O 1
ATOM 835 N N . GLU A 1 113 ? 1.603 7.687 18.514 1.00 75.56 113 GLU A N 1
ATOM 836 C CA . GLU A 1 113 ? 0.960 6.518 19.117 1.00 75.56 113 GLU A CA 1
ATOM 837 C C . GLU A 1 113 ? -0.461 6.831 19.600 1.00 75.56 113 GLU A C 1
ATOM 839 O O . GLU A 1 113 ? -1.332 5.967 19.540 1.00 75.56 113 GLU A O 1
ATOM 844 N N . THR A 1 114 ? -0.733 8.078 19.997 1.00 80.50 114 THR A N 1
ATOM 845 C CA . THR A 1 114 ? -2.062 8.517 20.438 1.00 80.50 114 THR A CA 1
ATOM 846 C C . THR A 1 114 ? -3.105 8.345 19.336 1.00 80.50 114 THR A C 1
ATOM 848 O O . THR A 1 114 ? -4.174 7.809 19.603 1.00 80.50 114 THR A O 1
ATOM 851 N N . LEU A 1 115 ? -2.769 8.688 18.085 1.00 77.38 115 LEU A N 1
ATOM 852 C CA . LEU A 1 115 ? -3.647 8.481 16.921 1.00 77.38 115 LEU A CA 1
ATOM 853 C C . LEU A 1 115 ? -4.074 7.014 16.765 1.00 77.38 115 LEU A C 1
ATOM 855 O O . LEU A 1 115 ? -5.202 6.728 16.374 1.00 77.38 115 LEU A O 1
ATOM 859 N N . ILE A 1 116 ? -3.175 6.081 17.078 1.00 81.38 116 ILE A N 1
ATOM 860 C CA . ILE A 1 116 ? -3.451 4.646 17.003 1.00 81.38 116 ILE A CA 1
ATOM 861 C C . ILE A 1 116 ? -4.303 4.214 18.197 1.00 81.38 116 ILE A C 1
ATOM 863 O O . ILE A 1 116 ? -5.309 3.530 18.015 1.00 81.38 116 ILE A O 1
ATOM 867 N N . LEU A 1 117 ? -3.923 4.624 19.410 1.00 86.06 117 LEU A N 1
ATOM 868 C CA . LEU A 1 117 ? -4.614 4.250 20.645 1.00 86.06 117 LEU A CA 1
ATOM 869 C C . LEU A 1 117 ? -6.051 4.786 20.695 1.00 86.06 117 LEU A C 1
ATOM 871 O O . LEU A 1 117 ? -6.940 4.078 21.151 1.00 86.06 117 LEU A O 1
ATOM 875 N N . GLU A 1 118 ? -6.308 5.984 20.165 1.00 88.75 118 GLU A N 1
ATOM 876 C CA . GLU A 1 118 ? -7.658 6.560 20.054 1.00 88.75 118 GLU A CA 1
ATOM 877 C C . GLU A 1 118 ? -8.568 5.775 19.098 1.00 88.75 118 GLU A C 1
ATOM 879 O O . GLU A 1 118 ? -9.794 5.835 19.200 1.00 88.75 118 GLU A O 1
ATOM 884 N N . LYS A 1 119 ? -7.983 5.016 18.164 1.00 89.31 119 LYS A N 1
ATOM 885 C CA . LYS A 1 119 ? -8.714 4.232 17.162 1.00 89.31 119 LYS A CA 1
ATOM 886 C C . LYS A 1 119 ? -8.955 2.785 17.590 1.00 89.31 119 LYS A C 1
ATOM 888 O O 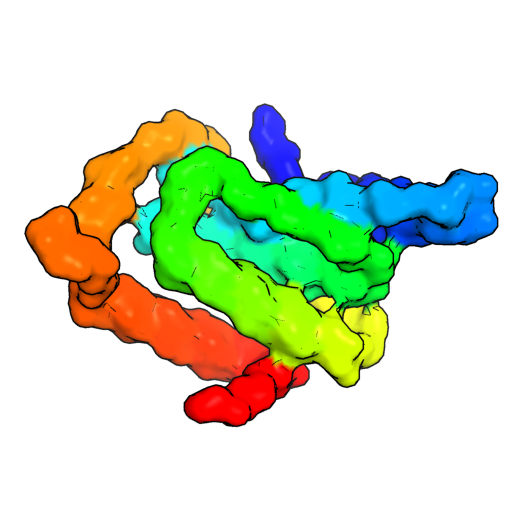. LYS A 1 119 ? -9.533 2.026 16.810 1.00 89.31 119 LYS A O 1
ATOM 893 N N . TYR A 1 120 ? -8.559 2.401 18.805 1.00 91.81 120 TYR A N 1
ATOM 894 C CA . TYR A 1 120 ? -8.731 1.055 19.352 1.00 91.81 120 TYR A CA 1
ATOM 895 C C . TYR A 1 120 ? -9.326 1.076 20.762 1.00 91.81 120 TYR A C 1
ATOM 897 O O . TYR A 1 120 ? -9.010 1.929 21.585 1.00 91.81 120 TYR A O 1
ATOM 905 N N . ASP A 1 121 ? -10.127 0.062 21.080 1.00 92.00 121 ASP A N 1
ATOM 906 C CA . ASP A 1 121 ? -10.345 -0.312 22.475 1.00 92.00 121 ASP A CA 1
ATOM 907 C C . ASP A 1 121 ? -9.107 -1.078 22.955 1.00 92.00 121 ASP A C 1
ATOM 909 O O . ASP A 1 121 ? -8.864 -2.218 22.562 1.00 92.00 121 ASP A O 1
ATOM 913 N N . VAL A 1 122 ? -8.297 -0.435 23.796 1.00 88.62 122 VAL A N 1
ATOM 914 C CA . VAL A 1 122 ? -7.027 -0.990 24.291 1.00 88.62 122 VAL A CA 1
ATOM 915 C C . VAL A 1 122 ? -7.239 -2.214 25.195 1.00 88.62 122 VAL A C 1
ATOM 917 O O . VAL A 1 122 ? -6.339 -3.042 25.318 1.00 88.62 122 VAL A O 1
ATOM 920 N N . LYS A 1 123 ? -8.418 -2.377 25.813 1.00 91.81 123 LYS A N 1
ATOM 921 C CA . LYS A 1 123 ? -8.702 -3.535 26.678 1.00 91.81 123 LYS A CA 1
ATOM 922 C C . LYS A 1 123 ? -8.983 -4.791 25.865 1.00 91.81 123 LYS A C 1
ATOM 924 O O . LYS A 1 123 ? -8.593 -5.881 26.273 1.00 91.81 123 LYS A O 1
ATOM 929 N N . THR A 1 124 ? -9.679 -4.640 24.743 1.00 93.88 124 THR A N 1
ATOM 930 C CA . THR A 1 124 ? -10.084 -5.756 23.873 1.00 93.88 124 THR A CA 1
ATOM 931 C C . THR A 1 124 ? -9.192 -5.904 22.640 1.00 93.88 124 THR A C 1
ATOM 933 O O . THR A 1 124 ? -9.292 -6.906 21.936 1.00 93.88 124 THR A O 1
ATOM 936 N N . LEU A 1 125 ? -8.332 -4.916 22.369 1.00 90.62 125 LEU A N 1
ATOM 937 C CA . LEU A 1 125 ? -7.517 -4.779 21.159 1.00 90.62 125 LEU A CA 1
ATOM 938 C C . LEU A 1 125 ? -8.347 -4.784 19.863 1.00 90.62 125 LEU A C 1
ATOM 940 O O . LEU A 1 125 ? -7.871 -5.202 18.805 1.00 90.62 125 LEU A O 1
ATOM 944 N N . THR A 1 126 ? -9.588 -4.292 19.923 1.00 92.56 126 THR A N 1
ATOM 945 C CA . THR A 1 126 ? -10.479 -4.204 18.756 1.00 92.56 126 THR A CA 1
ATOM 946 C C . THR A 1 126 ? -10.500 -2.794 18.163 1.00 92.56 126 THR A C 1
ATOM 948 O O . THR A 1 126 ? -10.574 -1.830 18.928 1.00 92.56 126 THR A O 1
ATOM 951 N N . PRO A 1 127 ? -10.480 -2.641 16.825 1.00 93.50 127 PRO A N 1
ATOM 952 C CA . PRO A 1 127 ? -10.570 -1.328 16.195 1.00 93.50 127 PRO A CA 1
ATOM 953 C C . PRO A 1 127 ? -11.942 -0.694 16.450 1.00 93.50 127 PRO A C 1
ATOM 955 O O . PRO A 1 127 ? -12.974 -1.367 16.418 1.00 93.50 127 PRO A O 1
ATOM 958 N N . GLY A 1 128 ? -11.952 0.617 16.672 1.00 93.69 128 GLY A N 1
ATOM 959 C CA . GLY A 1 128 ? -13.169 1.408 16.792 1.00 93.69 128 GLY A CA 1
ATOM 960 C C . GLY A 1 128 ? -13.945 1.472 15.474 1.00 93.69 128 GLY A C 1
ATOM 961 O O . GLY A 1 128 ? -13.393 1.286 14.386 1.00 93.69 128 GLY A O 1
ATOM 962 N N . LYS A 1 129 ? -15.242 1.781 15.569 1.00 94.06 129 LYS A N 1
ATOM 963 C CA . LYS A 1 129 ? -16.174 1.789 14.430 1.00 94.06 129 LYS A CA 1
ATOM 964 C C . LYS A 1 129 ? -15.690 2.655 13.262 1.00 94.06 129 LYS A C 1
ATOM 966 O O . LYS A 1 129 ? -15.657 2.175 12.134 1.00 94.06 129 LYS A O 1
ATOM 971 N N . GLU A 1 130 ? -15.240 3.879 13.533 1.00 91.69 130 GLU A N 1
ATOM 972 C CA . GLU A 1 130 ? -14.725 4.788 12.497 1.00 91.69 130 GLU A CA 1
ATOM 973 C C . GLU A 1 130 ? -13.547 4.190 11.722 1.00 91.69 130 GLU A C 1
ATOM 975 O O . GLU A 1 130 ? -13.396 4.424 10.523 1.00 91.69 130 GLU A O 1
ATOM 980 N N . TYR A 1 131 ? -12.697 3.413 12.401 1.00 92.94 131 TYR A N 1
ATOM 981 C CA . TYR A 1 131 ? -11.523 2.839 11.763 1.00 92.94 131 TYR A CA 1
ATOM 982 C C . TYR A 1 131 ? -11.900 1.665 10.850 1.00 92.94 131 TYR A C 1
ATOM 984 O O . TYR A 1 131 ? -11.391 1.539 9.735 1.00 92.94 131 TYR A O 1
ATOM 992 N N . VAL A 1 132 ? -12.863 0.849 11.287 1.00 95.12 132 VAL A N 1
ATOM 993 C CA . VAL A 1 132 ? -13.455 -0.223 10.473 1.00 95.12 132 VAL A CA 1
ATOM 994 C C . VAL A 1 132 ? -14.178 0.346 9.248 1.00 95.12 132 VAL A C 1
ATOM 996 O O . VAL A 1 132 ? -14.074 -0.211 8.152 1.00 95.12 132 VAL A O 1
ATOM 999 N N . GLU A 1 133 ? -14.875 1.472 9.402 1.00 95.56 133 GLU A N 1
ATOM 1000 C CA . GLU A 1 133 ? -15.531 2.177 8.298 1.00 95.56 133 GLU A CA 1
ATOM 1001 C C . GLU A 1 133 ? -14.517 2.745 7.300 1.00 95.56 133 GLU A C 1
ATOM 1003 O O . GLU A 1 133 ? -14.697 2.578 6.093 1.00 95.56 133 GLU A O 1
ATOM 1008 N N . LEU A 1 134 ? -13.420 3.355 7.771 1.00 94.75 134 LEU A N 1
ATOM 1009 C CA . LEU A 1 134 ? -12.320 3.784 6.902 1.00 94.75 134 LEU A CA 1
ATOM 1010 C C . LEU A 1 134 ? -11.769 2.605 6.093 1.00 94.75 134 LEU A C 1
ATOM 1012 O O . LEU A 1 134 ? -11.731 2.686 4.869 1.00 94.75 134 LEU A O 1
ATOM 1016 N N . TYR A 1 135 ? -11.418 1.502 6.752 1.00 95.62 135 TYR A N 1
ATOM 1017 C CA . TYR A 1 135 ? -10.916 0.300 6.082 1.00 95.62 135 TYR A CA 1
ATOM 1018 C C . TYR A 1 135 ? -11.908 -0.246 5.040 1.00 95.62 135 TYR A C 1
ATOM 1020 O O . TYR A 1 135 ? -11.514 -0.570 3.921 1.00 95.62 135 TYR A O 1
ATOM 1028 N N . SER A 1 136 ? -13.205 -0.277 5.362 1.00 95.50 136 SER A N 1
ATOM 1029 C CA . SER A 1 136 ? -14.246 -0.742 4.433 1.00 95.50 136 SER A CA 1
ATOM 1030 C C . SER A 1 136 ? -14.361 0.154 3.196 1.00 95.50 136 SER A C 1
ATOM 1032 O O . SER A 1 136 ? -14.474 -0.351 2.079 1.00 95.50 136 SER A O 1
ATOM 1034 N N . ARG A 1 137 ? -14.283 1.481 3.375 1.00 96.62 137 ARG A N 1
ATOM 1035 C CA . ARG A 1 137 ? -14.270 2.442 2.260 1.00 96.62 137 ARG A CA 1
ATOM 1036 C C . ARG A 1 137 ? -13.031 2.274 1.382 1.00 96.62 137 ARG A C 1
ATOM 1038 O O . ARG A 1 137 ? -13.174 2.203 0.169 1.00 96.62 137 ARG A O 1
ATOM 1045 N N . MET A 1 138 ? -11.848 2.135 1.984 1.00 96.38 138 MET A N 1
ATOM 1046 C CA . MET A 1 138 ? -10.589 1.950 1.248 1.00 96.38 138 MET A CA 1
ATOM 1047 C C . MET A 1 138 ? -10.590 0.656 0.424 1.00 96.38 138 MET A C 1
ATOM 1049 O O . MET A 1 138 ? -10.168 0.660 -0.731 1.00 96.38 138 MET A O 1
ATOM 1053 N N . LYS A 1 139 ? -11.137 -0.441 0.968 1.00 94.94 139 LYS A N 1
ATOM 1054 C CA . LYS A 1 139 ? -11.343 -1.681 0.201 1.00 94.94 139 LYS A CA 1
ATOM 1055 C C . LYS A 1 139 ? -12.255 -1.479 -0.993 1.00 94.94 139 LYS A C 1
ATOM 1057 O O . LYS A 1 139 ? -11.932 -1.942 -2.082 1.00 94.94 139 LYS A O 1
ATOM 1062 N N . LYS A 1 140 ? -13.388 -0.805 -0.791 1.00 95.25 140 LYS A N 1
ATOM 1063 C CA . LYS A 1 140 ? -14.335 -0.548 -1.875 1.00 95.25 140 LYS A CA 1
ATOM 1064 C C . LYS A 1 140 ? -13.694 0.292 -2.981 1.00 95.25 140 LYS A C 1
ATOM 1066 O O . LYS A 1 140 ? -13.845 -0.027 -4.152 1.00 95.25 140 LYS A O 1
ATOM 1071 N N . GLU A 1 141 ? -12.922 1.301 -2.606 1.00 95.94 141 GLU A N 1
ATOM 1072 C CA . GLU A 1 141 ? -12.231 2.161 -3.559 1.00 95.94 141 GLU A CA 1
ATOM 1073 C C . GLU A 1 141 ? -11.190 1.405 -4.397 1.00 95.94 141 GLU A C 1
ATOM 1075 O O . GLU A 1 141 ? -11.193 1.528 -5.619 1.00 95.94 141 GLU A O 1
ATOM 1080 N N . LEU A 1 142 ? -10.358 0.552 -3.786 1.00 94.94 142 LEU A N 1
ATOM 1081 C CA . LEU A 1 142 ? -9.427 -0.283 -4.557 1.00 94.94 142 LEU A CA 1
ATOM 1082 C C . LEU A 1 142 ? -10.140 -1.337 -5.417 1.00 94.94 142 LEU A C 1
ATOM 1084 O O . LEU A 1 142 ? -9.673 -1.621 -6.519 1.00 94.94 142 LEU A O 1
ATOM 1088 N N . GLN A 1 143 ? -11.281 -1.876 -4.970 1.00 94.06 143 GLN A N 1
ATOM 1089 C CA . GLN A 1 143 ? -12.126 -2.729 -5.820 1.00 94.06 143 GLN A CA 1
ATOM 1090 C C . GLN A 1 143 ? -12.594 -1.988 -7.067 1.00 94.06 143 GLN A C 1
ATOM 1092 O O . GLN A 1 143 ? -12.517 -2.532 -8.166 1.00 94.06 143 GLN A O 1
ATOM 1097 N N . ASP A 1 144 ? -13.038 -0.743 -6.908 1.00 94.88 144 ASP A N 1
ATOM 1098 C CA . ASP A 1 144 ? -13.508 0.083 -8.019 1.00 94.88 144 ASP A CA 1
ATOM 1099 C C . ASP A 1 144 ? -12.359 0.465 -8.979 1.00 94.88 144 ASP A C 1
ATOM 1101 O O . ASP A 1 144 ? -12.601 0.694 -10.163 1.00 94.88 144 ASP A O 1
ATOM 1105 N N . MET A 1 145 ? -11.104 0.442 -8.507 1.00 94.88 145 MET A N 1
ATOM 1106 C CA . MET A 1 145 ? -9.889 0.570 -9.331 1.00 94.88 145 MET A CA 1
ATOM 1107 C C . MET A 1 145 ? -9.435 -0.743 -9.993 1.00 94.88 145 MET A C 1
ATOM 1109 O O . MET A 1 145 ? -8.471 -0.737 -10.756 1.00 94.88 145 MET A O 1
ATOM 1113 N N . GLY A 1 146 ? -10.104 -1.869 -9.725 1.00 90.81 146 GLY A N 1
ATOM 1114 C CA . GLY A 1 146 ? -9.803 -3.168 -10.334 1.00 90.81 146 GLY A CA 1
ATOM 1115 C C . GLY A 1 146 ? -8.998 -4.140 -9.465 1.00 90.81 146 GLY A C 1
ATOM 1116 O O . GLY A 1 146 ? -8.617 -5.205 -9.956 1.00 90.81 146 GLY A O 1
ATOM 1117 N N . LEU A 1 147 ? -8.757 -3.835 -8.182 1.00 92.12 147 LEU A N 1
ATOM 1118 C CA . LEU A 1 147 ? -8.189 -4.798 -7.231 1.00 92.12 147 LEU A CA 1
ATOM 1119 C C . LEU A 1 147 ? -9.288 -5.719 -6.676 1.00 92.12 147 LEU A C 1
ATOM 1121 O O . LEU A 1 147 ? -10.051 -5.354 -5.781 1.00 92.12 147 LEU A O 1
ATOM 1125 N N . ASN A 1 148 ? -9.351 -6.950 -7.177 1.00 86.44 148 ASN A N 1
ATOM 1126 C CA . ASN A 1 148 ? -10.296 -7.945 -6.675 1.00 86.44 148 ASN A CA 1
ATOM 1127 C C . ASN A 1 148 ? -9.732 -8.658 -5.443 1.00 86.44 148 ASN A C 1
ATOM 1129 O O . ASN A 1 148 ? -8.738 -9.377 -5.520 1.00 86.44 148 ASN A O 1
ATOM 1133 N N . TYR A 1 149 ? -10.402 -8.488 -4.308 1.00 80.19 149 TYR A N 1
ATOM 1134 C CA . TYR A 1 149 ? -10.122 -9.253 -3.097 1.00 80.19 149 TYR A CA 1
ATOM 1135 C C . TYR A 1 149 ? -10.829 -10.608 -3.189 1.00 80.19 149 TYR A C 1
ATOM 1137 O O . TYR A 1 149 ? -12.035 -10.650 -3.435 1.00 80.19 149 TYR A O 1
ATOM 1145 N N . GLU A 1 150 ? -10.103 -11.709 -2.983 1.00 66.50 150 GLU A N 1
ATOM 1146 C CA . GLU A 1 150 ? -10.738 -13.014 -2.770 1.00 66.50 150 GLU A CA 1
ATOM 1147 C C . GLU A 1 150 ? -11.646 -12.935 -1.528 1.00 66.50 150 GLU A C 1
ATOM 1149 O O . GLU A 1 150 ? -11.300 -12.305 -0.526 1.00 66.50 150 GLU A O 1
ATOM 1154 N N . SER A 1 151 ? -12.835 -13.536 -1.600 1.00 51.78 151 SER A N 1
ATOM 1155 C CA . SER A 1 151 ? -13.743 -13.639 -0.456 1.00 51.78 151 SER A CA 1
ATOM 1156 C C . SER A 1 151 ? -13.193 -14.641 0.561 1.00 51.78 151 SER A C 1
ATOM 1158 O O . SER A 1 151 ? -12.946 -15.791 0.192 1.00 51.78 151 SER A O 1
ATOM 1160 N N . TRP A 1 152 ? -13.054 -14.224 1.819 1.00 47.84 152 TRP A N 1
ATOM 1161 C CA . TRP A 1 152 ? -12.912 -15.108 2.984 1.00 47.84 152 TRP A CA 1
ATOM 1162 C C . TRP A 1 152 ? -14.251 -15.277 3.692 1.00 47.84 152 TRP A C 1
ATOM 1164 O O . TRP A 1 152 ? -14.941 -14.248 3.891 1.00 47.84 152 TRP A O 1
#

Nearest PDB structures (foldseek):
  5gqh-assembly1_A  TM=4.645E-01  e=6.276E+00  Pseudomonas aeruginosa UCBPP-PA14

Solvent-accessible surface area (backbone atoms only — not comparable to full-atom values): 8526 Å² total; per-residue (Å²): 135,75,87,62,53,74,69,48,51,52,51,50,39,54,48,31,50,48,33,52,74,73,69,67,52,87,40,69,45,71,30,37,46,47,50,41,36,64,89,39,72,56,18,55,44,37,17,46,35,36,27,32,52,40,36,56,33,68,38,74,41,64,48,65,60,85,82,62,51,71,68,56,52,48,48,41,54,50,44,31,60,23,33,65,76,55,54,56,70,58,50,52,52,46,33,54,56,38,45,77,75,29,60,92,74,62,60,82,51,67,77,52,64,62,57,49,53,77,38,34,42,81,89,78,72,42,71,31,68,71,52,54,51,49,53,52,50,53,52,52,53,42,39,76,68,67,44,59,68,82,88,129

Radius of gyration: 15.18 Å; Cα contacts (8 Å, |Δi|>4): 215; chains: 1; bounding box: 38×31×43 Å

Secondary structure (DSSP, 8-state):
--S-SHHHHHHHHHHHHHHHHHT----EEE----TT-TTSHHHHHHHHHHHHHHHHTT-SEEE--SS--HHHHHHHHHHHHHHTTS-HHHHHHHHHHHHHHHTTT-------HHHHHTTEETTTTEEPHHHHHHHHHHHHHHHHTT-PPPP-

Sequence (152 aa):
GRYEGRDVFWANSAQALAAERNIRVPWISYGGGVTGQQATEVSFYAIAATVITNTISGMEGMWLTGGVPGIEGRWGGEV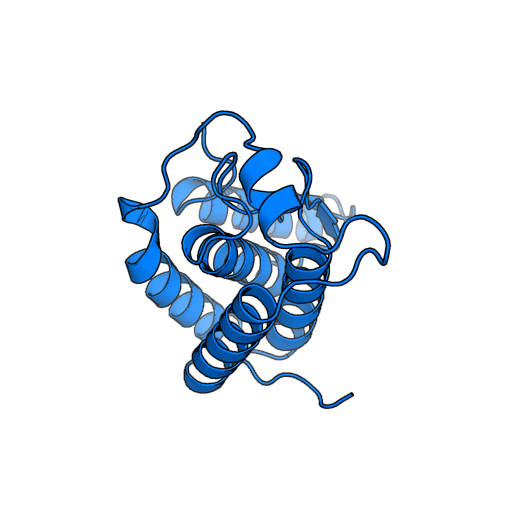AKAAAGIKVSDGVEIVKELLTKYEDKAKVGLPNETLILEKYDVKTLTPGKEYVELYSRMKKELQDMGLNYESW